Protein AF-A0A523IC25-F1 (afdb_monomer_lite)

Secondary structure (DSSP, 8-state):
--HHHHHHHHHHHHTTEEEE--SS-SS-SEEEEESS--S--EEEEEEEPEEETTTEEEEEEEHHHHHT-TTPEEEEEEEEE-TTS-EEEEEEEEEHHHHHHHHHHH----GGGEEEEEEEEETTEEEE-TT--S--S-HHHHB-GGGBT-THHHHHHH-

Foldseek 3Di:
DDPQLVVVCVVCVVVQWDWAADPDDPLFGIWIAHPPPAPDIQTEDEWEFDDDPQWKTKTKDALCSLVVCQRYWYWYWRWGQDPVRHIDIWIFTDGSVLVSVLCVVAFDQDPRRITIFIWDDDDLWTFGCPPPDPDDDCRVSRTRSCRTVVCVVVVVSRD

Structure (mmCIF, N/CA/C/O backbone):
data_AF-A0A523IC25-F1
#
_entry.id   AF-A0A523IC25-F1
#
loop_
_atom_site.group_PDB
_atom_site.id
_atom_site.type_symbol
_atom_site.label_atom_id
_atom_site.label_alt_id
_atom_site.label_comp_id
_atom_site.label_asym_id
_atom_site.label_entity_id
_atom_site.label_seq_id
_atom_site.pdbx_PDB_ins_code
_atom_site.Cartn_x
_atom_site.Cartn_y
_atom_site.Cartn_z
_atom_site.occupancy
_atom_site.B_iso_or_equiv
_atom_site.auth_seq_id
_atom_site.auth_comp_id
_atom_site.auth_asym_id
_atom_site.auth_atom_id
_atom_site.pdbx_PDB_model_num
ATOM 1 N N . MET A 1 1 ? -18.197 3.681 -3.913 1.00 75.69 1 MET A N 1
ATOM 2 C CA . MET A 1 1 ? -17.187 2.691 -3.508 1.00 75.69 1 MET A CA 1
ATOM 3 C C . MET A 1 1 ? -16.860 1.811 -4.706 1.00 75.69 1 MET A C 1
ATOM 5 O O . MET A 1 1 ? -17.792 1.370 -5.369 1.00 75.69 1 MET A O 1
ATOM 9 N N . ASN A 1 2 ? -15.583 1.636 -5.046 1.00 87.81 2 ASN A N 1
ATOM 10 C CA . ASN A 1 2 ? -15.142 0.830 -6.195 1.00 87.81 2 ASN A CA 1
ATOM 11 C C . ASN A 1 2 ? -14.792 -0.620 -5.790 1.00 87.81 2 ASN A C 1
ATOM 13 O O . ASN A 1 2 ? -14.682 -0.928 -4.606 1.00 87.81 2 ASN A O 1
ATOM 17 N N . THR A 1 3 ? -14.596 -1.521 -6.761 1.00 91.44 3 THR A N 1
ATOM 18 C CA . THR A 1 3 ? -14.322 -2.950 -6.498 1.00 91.44 3 THR A CA 1
ATOM 19 C C . THR A 1 3 ? -13.087 -3.189 -5.623 1.00 91.44 3 THR A C 1
ATOM 21 O O . THR A 1 3 ? -13.106 -4.073 -4.776 1.00 91.44 3 THR A O 1
ATOM 24 N N . HIS A 1 4 ? -12.023 -2.397 -5.775 1.00 93.50 4 HIS A N 1
ATOM 25 C CA . HIS A 1 4 ? -10.814 -2.549 -4.960 1.00 93.50 4 HIS A CA 1
ATOM 26 C C . HIS A 1 4 ? -11.042 -2.108 -3.513 1.00 93.50 4 HIS A C 1
ATOM 28 O O . HIS A 1 4 ? -10.503 -2.724 -2.602 1.00 93.50 4 HIS A O 1
ATOM 34 N N . GLU A 1 5 ? -11.852 -1.070 -3.296 1.00 92.75 5 GLU A N 1
ATOM 35 C CA . GLU A 1 5 ? -12.254 -0.641 -1.952 1.00 92.75 5 GLU A CA 1
ATOM 36 C C . GLU A 1 5 ? -13.101 -1.711 -1.255 1.00 92.75 5 GLU A C 1
ATOM 38 O O . GLU A 1 5 ? -12.884 -1.969 -0.077 1.00 92.75 5 GLU A O 1
ATOM 43 N N . LEU A 1 6 ? -13.999 -2.383 -1.985 1.00 92.94 6 LEU A N 1
ATOM 44 C CA . LEU A 1 6 ? -14.774 -3.514 -1.461 1.00 92.94 6 LEU A CA 1
ATOM 45 C C . LEU A 1 6 ? -13.880 -4.700 -1.072 1.00 92.94 6 LEU A C 1
ATOM 47 O O . LEU A 1 6 ? -14.047 -5.256 0.007 1.00 92.94 6 LEU A O 1
ATOM 51 N N . ILE A 1 7 ? -12.913 -5.059 -1.923 1.00 94.88 7 ILE A N 1
ATOM 52 C CA . ILE A 1 7 ? -11.947 -6.133 -1.637 1.00 94.88 7 ILE A CA 1
ATOM 53 C C . ILE A 1 7 ? -11.095 -5.784 -0.410 1.00 94.88 7 ILE A C 1
ATOM 55 O O . ILE A 1 7 ? -10.903 -6.611 0.474 1.00 94.88 7 ILE A O 1
ATOM 59 N N . ALA A 1 8 ? -10.599 -4.547 -0.340 1.00 95.19 8 ALA A N 1
ATOM 60 C CA . ALA A 1 8 ? -9.845 -4.063 0.810 1.00 95.19 8 ALA A CA 1
ATOM 61 C C . ALA A 1 8 ? -10.677 -4.068 2.098 1.00 95.19 8 ALA A C 1
ATOM 63 O O . ALA A 1 8 ? -10.158 -4.414 3.153 1.00 95.19 8 ALA A O 1
ATOM 64 N N . PHE A 1 9 ? -11.951 -3.684 2.017 1.00 93.56 9 PHE A N 1
ATOM 65 C CA . PHE A 1 9 ? -12.872 -3.695 3.148 1.00 93.56 9 PHE A CA 1
ATOM 66 C C . PHE A 1 9 ? -13.094 -5.107 3.691 1.00 93.56 9 PHE A C 1
ATOM 68 O O . PHE A 1 9 ? -12.871 -5.333 4.877 1.00 93.56 9 PHE A O 1
ATOM 75 N N . ASP A 1 10 ? -13.468 -6.047 2.821 1.00 94.56 10 ASP A N 1
ATOM 76 C CA . ASP A 1 10 ? -13.681 -7.449 3.193 1.00 94.56 10 ASP A CA 1
ATOM 77 C C . ASP A 1 10 ? -12.422 -8.042 3.846 1.00 94.56 10 ASP A C 1
ATOM 79 O O . ASP A 1 10 ? -12.490 -8.689 4.893 1.00 94.56 10 ASP A O 1
ATOM 83 N N . GLU A 1 11 ? -11.244 -7.738 3.294 1.00 95.50 11 GLU A N 1
ATOM 84 C CA . GLU A 1 11 ? -9.984 -8.172 3.888 1.00 95.50 11 GLU A CA 1
ATOM 85 C C . GLU A 1 11 ? -9.728 -7.528 5.260 1.00 95.50 11 GLU A C 1
ATOM 87 O O . GLU A 1 11 ? -9.373 -8.222 6.209 1.00 95.50 11 GLU A O 1
ATOM 92 N N . LEU A 1 12 ? -9.955 -6.222 5.426 1.00 93.25 12 LEU A N 1
ATOM 93 C CA . LEU A 1 12 ? -9.797 -5.546 6.720 1.00 93.25 12 LEU A CA 1
ATOM 94 C C . LEU A 1 12 ? -10.721 -6.132 7.804 1.00 93.25 12 LEU A C 1
ATOM 96 O O . LEU A 1 12 ? -10.297 -6.282 8.955 1.00 93.25 12 LEU A O 1
ATOM 100 N N . GLU A 1 13 ? -11.957 -6.501 7.458 1.00 92.38 13 GLU A N 1
ATOM 101 C CA . GLU A 1 13 ? -12.878 -7.161 8.391 1.00 92.38 13 GLU A CA 1
ATOM 102 C C . GLU A 1 13 ? -12.403 -8.572 8.774 1.00 92.38 13 GLU A C 1
ATOM 104 O O . GLU A 1 13 ? -12.443 -8.937 9.960 1.00 92.38 13 GLU A O 1
ATOM 109 N N . LYS A 1 14 ? -11.881 -9.342 7.806 1.00 93.69 14 LYS A N 1
ATOM 110 C CA . LYS A 1 14 ? -11.253 -10.657 8.040 1.00 93.69 14 LYS A CA 1
ATOM 111 C C . LYS A 1 14 ? -10.042 -10.562 8.962 1.00 93.69 14 LYS A C 1
ATOM 113 O O . LYS A 1 14 ? -9.884 -11.404 9.846 1.00 93.69 14 LYS A O 1
ATOM 118 N N . GLN A 1 15 ? -9.245 -9.501 8.832 1.00 92.06 15 GLN A N 1
ATOM 119 C CA . GLN A 1 15 ? -8.132 -9.200 9.740 1.00 92.06 15 GLN A CA 1
ATOM 120 C C . GLN A 1 15 ? -8.594 -8.742 11.140 1.00 92.06 15 GLN A C 1
ATOM 122 O O . GLN A 1 15 ? -7.776 -8.558 12.042 1.00 92.06 15 GLN A O 1
ATOM 127 N N . GLY A 1 16 ? -9.904 -8.596 11.364 1.00 90.62 16 GLY A N 1
ATOM 128 C CA . GLY A 1 16 ? -10.477 -8.334 12.680 1.00 90.62 16 GLY A CA 1
ATOM 129 C C . GLY A 1 16 ? -10.644 -6.856 13.025 1.00 90.62 16 GLY A C 1
ATOM 130 O O . GLY A 1 16 ? -10.777 -6.531 14.210 1.00 90.62 16 GLY A O 1
ATOM 131 N N . PHE A 1 17 ? -10.661 -5.970 12.029 1.00 90.62 17 PHE A N 1
ATOM 132 C CA . PHE A 1 17 ? -10.882 -4.538 12.223 1.00 90.62 17 PHE A CA 1
ATOM 133 C C . PHE A 1 17 ? -12.342 -4.150 11.995 1.00 90.62 17 PHE A C 1
ATOM 135 O O . PHE A 1 17 ? -13.061 -4.794 11.238 1.00 90.62 17 PHE A O 1
ATOM 142 N N . SER A 1 18 ? -12.766 -3.072 12.653 1.00 90.56 18 SER A N 1
ATOM 143 C CA . SER A 1 18 ? -14.005 -2.370 12.315 1.00 90.56 18 SER A CA 1
ATOM 144 C C . SER A 1 18 ? -13.664 -1.237 11.359 1.00 90.56 18 SER A C 1
ATOM 146 O O . SER A 1 18 ? -12.808 -0.406 11.680 1.00 90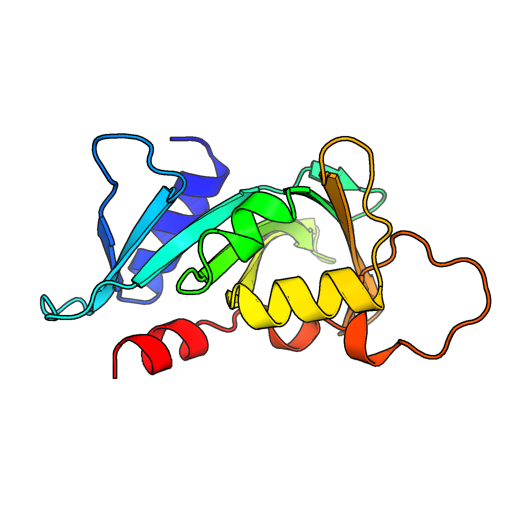.56 18 SER A O 1
ATOM 148 N N . VAL A 1 19 ? -14.326 -1.194 10.205 1.00 90.69 19 VAL A N 1
ATOM 149 C CA . VAL A 1 19 ? -14.057 -0.221 9.138 1.00 90.69 19 VAL A CA 1
ATOM 150 C C . VAL A 1 19 ? -15.241 0.729 8.986 1.00 90.69 19 VAL A C 1
ATOM 152 O O . VAL A 1 19 ? -16.395 0.310 8.984 1.00 90.69 19 VAL A O 1
ATOM 155 N N . PHE A 1 20 ? -14.954 2.021 8.852 1.00 90.69 20 PHE A N 1
ATOM 156 C CA . PHE A 1 20 ? -15.947 3.076 8.693 1.00 90.69 20 PHE A CA 1
ATOM 157 C C . PHE A 1 20 ? -15.612 3.924 7.470 1.00 90.69 20 PHE A C 1
ATOM 159 O O . PHE A 1 20 ? -14.457 4.294 7.249 1.00 90.69 20 PHE A O 1
ATOM 166 N N . PHE A 1 21 ? -16.638 4.278 6.702 1.00 88.88 21 PHE A N 1
ATOM 167 C CA . PHE A 1 21 ? -16.494 5.124 5.522 1.00 88.88 21 PHE A CA 1
ATOM 168 C C . PHE A 1 21 ? -16.904 6.560 5.848 1.00 88.88 21 PHE A C 1
ATOM 170 O O . PHE A 1 21 ? -17.991 6.778 6.397 1.00 88.88 21 PHE A O 1
ATOM 177 N N . PRO A 1 22 ? -16.070 7.560 5.522 1.00 86.44 22 PRO A N 1
ATOM 178 C CA . PRO A 1 22 ? -16.462 8.945 5.681 1.00 86.44 22 PRO A CA 1
ATOM 179 C C . PRO A 1 22 ? -17.608 9.267 4.716 1.00 86.44 22 PRO A C 1
ATOM 181 O O . PRO A 1 22 ? -17.600 8.899 3.545 1.00 86.44 22 PRO A O 1
ATOM 184 N N . ARG A 1 23 ? -18.614 9.991 5.212 1.00 84.19 23 ARG A N 1
ATOM 185 C CA . ARG A 1 23 ? -19.786 10.387 4.413 1.00 84.19 23 ARG A CA 1
ATOM 186 C C . ARG A 1 23 ? -19.443 11.406 3.312 1.00 84.19 23 ARG A C 1
ATOM 188 O O . ARG A 1 23 ? -20.197 11.553 2.357 1.00 84.19 23 ARG A O 1
ATOM 195 N N . GLN A 1 24 ? -18.340 12.132 3.469 1.00 82.00 24 GLN A N 1
ATOM 196 C CA . GLN A 1 24 ? -17.824 13.105 2.508 1.00 82.00 24 GLN A CA 1
ATOM 197 C C . GLN A 1 24 ? -16.385 12.739 2.160 1.00 82.00 24 GLN A C 1
ATOM 199 O O . GLN A 1 24 ? -15.616 12.396 3.059 1.00 82.00 24 GLN A O 1
ATOM 204 N N . ASP A 1 25 ? -16.022 12.857 0.884 1.00 75.81 25 ASP A N 1
ATOM 205 C CA . ASP A 1 25 ? -14.643 12.659 0.444 1.00 75.81 25 ASP A CA 1
ATOM 206 C C . ASP A 1 25 ? -13.757 13.778 1.007 1.00 75.81 25 ASP A C 1
ATOM 208 O O . ASP A 1 25 ? -13.935 14.959 0.705 1.00 75.81 25 ASP A O 1
ATOM 212 N N . ARG A 1 26 ? -12.822 13.389 1.875 1.00 77.12 26 ARG A N 1
ATOM 213 C CA . ARG A 1 26 ? -11.780 14.260 2.432 1.00 77.12 26 ARG A CA 1
ATOM 214 C C . ARG A 1 26 ? -10.384 13.740 2.092 1.00 77.12 26 ARG A C 1
ATOM 216 O O . ARG A 1 26 ? -9.449 13.964 2.850 1.00 77.12 26 ARG A O 1
ATOM 223 N N . GLY A 1 27 ? -10.252 12.992 0.995 1.00 80.69 27 GLY A N 1
ATOM 224 C CA . GLY A 1 27 ? -8.994 12.350 0.618 1.00 80.69 27 GLY A CA 1
ATOM 225 C C . GLY A 1 27 ? -8.609 11.185 1.531 1.00 80.69 27 GLY A C 1
ATOM 226 O O . GLY A 1 27 ? -7.431 10.897 1.675 1.00 80.69 27 GLY A O 1
ATOM 227 N N . THR A 1 28 ? -9.588 10.555 2.184 1.00 87.06 28 THR A N 1
ATOM 228 C CA . THR A 1 28 ? -9.447 9.314 2.957 1.00 87.06 28 THR A CA 1
ATOM 229 C C . THR A 1 28 ? -10.565 8.388 2.509 1.00 87.06 28 THR A C 1
ATOM 231 O O . THR A 1 28 ? -11.728 8.792 2.551 1.00 87.06 28 THR A O 1
ATOM 234 N N . ASP A 1 29 ? -10.239 7.160 2.111 1.00 89.94 29 ASP A N 1
ATOM 235 C CA . ASP A 1 29 ? -11.254 6.230 1.606 1.00 89.94 29 ASP A CA 1
ATOM 236 C C . ASP A 1 29 ? -11.984 5.538 2.763 1.00 89.94 29 ASP A C 1
ATOM 238 O O . ASP A 1 29 ? -13.200 5.364 2.718 1.00 89.94 29 ASP A O 1
ATOM 242 N N . CYS A 1 30 ? -11.269 5.185 3.836 1.00 91.31 30 CYS A N 1
ATOM 243 C CA . CYS A 1 30 ? -11.873 4.664 5.059 1.00 91.31 30 CYS A CA 1
ATOM 244 C C . CYS A 1 30 ? -11.031 4.973 6.301 1.00 91.31 30 CYS A C 1
ATOM 246 O O . CYS A 1 30 ? -9.851 5.314 6.221 1.00 91.31 30 CYS A O 1
ATOM 248 N N . VAL A 1 31 ? -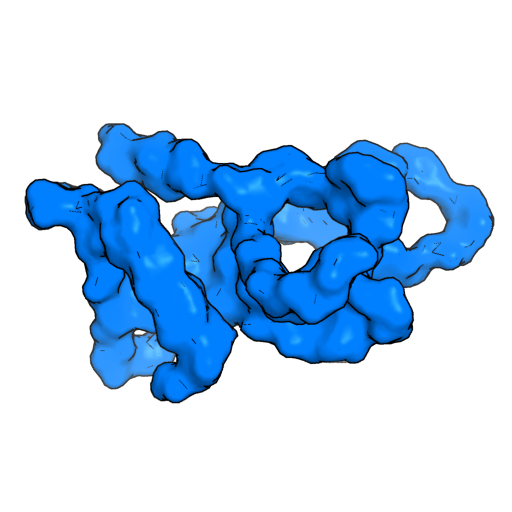11.643 4.842 7.473 1.00 90.56 31 VAL A N 1
ATOM 249 C CA . VAL A 1 31 ? -10.935 4.782 8.754 1.00 90.56 31 VAL A CA 1
ATOM 250 C C . VAL A 1 31 ? -11.204 3.433 9.394 1.00 90.56 31 VAL A C 1
ATOM 252 O O . VAL A 1 31 ? -12.292 2.877 9.245 1.00 90.56 31 VAL A O 1
ATOM 255 N N . PHE A 1 32 ? -10.238 2.908 10.134 1.00 88.69 32 PHE A N 1
ATOM 256 C CA . PHE A 1 32 ? -10.434 1.664 10.868 1.00 88.69 32 PHE A CA 1
ATOM 257 C C . PHE A 1 32 ? -10.067 1.814 12.341 1.00 88.69 32 PHE A C 1
ATOM 259 O O . PHE A 1 32 ? -9.331 2.718 12.749 1.00 88.69 32 PHE A O 1
ATOM 266 N N . THR A 1 33 ? -10.585 0.887 13.137 1.00 88.56 33 THR A N 1
ATOM 267 C CA . THR A 1 33 ? -10.260 0.709 14.553 1.00 88.56 33 THR A CA 1
ATOM 268 C C . THR A 1 33 ? -10.354 -0.775 14.926 1.00 88.56 33 THR A C 1
ATOM 270 O O . THR A 1 33 ? -10.700 -1.623 14.100 1.00 88.56 33 THR A O 1
ATOM 273 N N . THR A 1 34 ? -10.017 -1.121 16.165 1.00 83.69 34 THR A N 1
ATOM 274 C CA . THR A 1 34 ? -10.211 -2.478 16.692 1.00 83.69 34 THR A CA 1
ATOM 275 C C . THR A 1 34 ? -11.700 -2.840 16.783 1.00 83.69 34 THR A C 1
ATOM 277 O O . THR A 1 34 ? -12.538 -1.969 16.994 1.00 83.69 34 THR A O 1
ATOM 280 N N . LYS A 1 35 ? -12.044 -4.138 16.717 1.00 74.75 35 LYS A N 1
ATOM 281 C CA . LYS A 1 35 ? -13.430 -4.631 16.909 1.00 74.75 35 LYS A CA 1
ATOM 282 C C . LYS A 1 35 ? -14.102 -4.129 18.188 1.00 74.75 35 LYS A C 1
ATOM 284 O O . LYS A 1 35 ? -15.270 -3.750 18.180 1.00 74.75 35 LYS A O 1
ATOM 289 N N . LYS A 1 36 ? -13.357 -4.097 19.296 1.00 74.31 36 LYS A N 1
ATOM 290 C CA . LYS A 1 36 ? -13.757 -3.310 20.467 1.00 74.31 36 LYS A CA 1
ATOM 291 C C . LYS A 1 36 ? -13.572 -1.853 20.080 1.00 74.31 36 LYS A C 1
ATOM 293 O O . LYS A 1 36 ? -12.421 -1.475 19.880 1.00 74.31 36 LYS A O 1
ATOM 298 N N . LEU A 1 37 ? -14.663 -1.092 19.951 1.00 66.31 37 LEU A N 1
ATOM 299 C CA . LEU A 1 37 ? -14.634 0.328 19.587 1.00 66.31 37 LEU A CA 1
ATOM 300 C C . LEU A 1 37 ? -13.523 1.043 20.367 1.00 66.31 37 LEU A C 1
ATOM 302 O O . LEU A 1 37 ? -13.632 1.278 21.572 1.00 66.31 37 LEU A O 1
ATOM 306 N N . GLY A 1 38 ? -12.415 1.300 19.674 1.00 66.50 38 GLY A N 1
ATOM 307 C CA . GLY A 1 38 ? -11.252 1.959 20.235 1.00 66.50 38 GLY A CA 1
ATOM 308 C C . GLY A 1 38 ? -11.439 3.470 20.204 1.00 66.50 38 GLY A C 1
ATOM 309 O O . GLY A 1 38 ? -12.257 4.000 19.457 1.00 66.50 38 GLY A O 1
ATOM 310 N N . ARG A 1 39 ? -10.641 4.193 20.995 1.00 72.50 39 ARG A N 1
ATOM 311 C CA . ARG A 1 39 ? -10.586 5.667 20.920 1.00 72.50 39 ARG A CA 1
ATOM 312 C C . ARG A 1 39 ? -9.730 6.176 19.754 1.00 72.50 39 ARG A C 1
ATOM 314 O O . ARG A 1 39 ? -9.756 7.366 19.464 1.00 72.50 39 ARG A O 1
ATOM 321 N N . LYS A 1 40 ? -8.951 5.296 19.116 1.00 85.56 40 LYS A N 1
ATOM 322 C CA . LYS A 1 40 ? -8.066 5.624 17.995 1.00 85.56 40 LYS A CA 1
ATOM 323 C C . LYS A 1 40 ? -8.681 5.136 16.688 1.00 85.56 40 LYS A C 1
ATOM 325 O O . LYS A 1 40 ? -9.081 3.975 16.580 1.00 85.56 40 LYS A O 1
ATOM 330 N N . PHE A 1 41 ? -8.700 6.033 1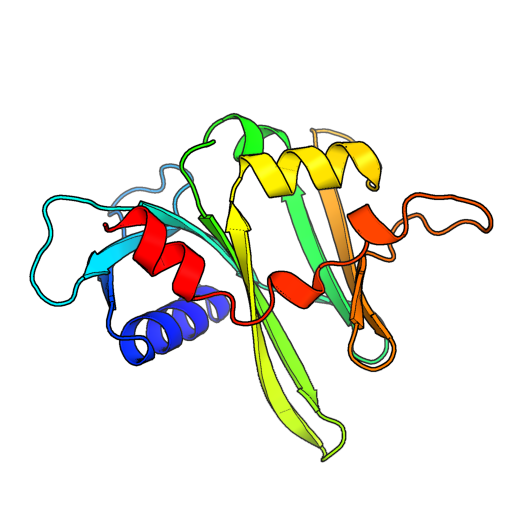5.713 1.00 89.50 41 PHE A N 1
ATOM 331 C CA . PHE A 1 41 ? -9.042 5.754 14.328 1.00 89.50 41 PHE A CA 1
ATOM 332 C C . PHE A 1 41 ? -7.818 6.039 13.479 1.00 89.50 41 PHE A C 1
ATOM 334 O O . PHE A 1 41 ? -7.129 7.036 13.698 1.00 89.50 41 PHE A O 1
ATOM 341 N N . VAL A 1 42 ? -7.547 5.164 12.522 1.00 90.31 42 VAL A N 1
ATOM 342 C CA . VAL A 1 42 ? -6.419 5.326 11.609 1.00 90.31 42 VAL A CA 1
ATOM 343 C C . VAL A 1 42 ? -6.974 5.459 10.195 1.00 90.31 42 VAL A C 1
ATOM 345 O O . VAL A 1 42 ? -7.726 4.580 9.763 1.00 90.31 42 VAL A O 1
ATOM 348 N N . PRO A 1 43 ? -6.651 6.548 9.481 1.00 93.38 43 PRO A N 1
ATOM 349 C CA . PRO A 1 43 ? -7.128 6.745 8.124 1.00 93.38 43 PRO A CA 1
ATOM 350 C C . PRO A 1 43 ? -6.332 5.897 7.126 1.00 93.38 43 PRO A C 1
ATOM 352 O O . PRO A 1 43 ? -5.107 5.773 7.219 1.00 93.38 43 PRO A O 1
ATOM 355 N N . ILE A 1 44 ? -7.045 5.319 6.159 1.00 94.25 44 ILE A N 1
ATOM 356 C CA . ILE A 1 44 ? -6.491 4.570 5.034 1.00 94.25 44 ILE A CA 1
ATOM 357 C C . ILE A 1 44 ? -6.866 5.259 3.725 1.00 94.25 44 ILE A C 1
ATOM 359 O O . ILE A 1 44 ? -8.032 5.570 3.466 1.00 94.25 44 ILE A O 1
ATOM 363 N N . GLN A 1 45 ? -5.869 5.400 2.857 1.00 95.62 45 GLN A N 1
ATOM 364 C CA . GLN A 1 45 ? -6.073 5.628 1.436 1.00 95.62 45 GLN A CA 1
ATOM 365 C C . GLN A 1 45 ? -5.884 4.310 0.680 1.00 95.62 45 GLN A C 1
ATOM 367 O O . GLN A 1 45 ? -4.827 3.684 0.746 1.00 95.62 45 GLN A O 1
ATOM 372 N N . ILE A 1 46 ? -6.893 3.907 -0.082 1.00 95.81 46 ILE A N 1
ATOM 373 C CA . ILE A 1 46 ? -6.905 2.707 -0.911 1.00 95.81 46 ILE A CA 1
ATOM 374 C C . ILE A 1 46 ? -6.508 3.076 -2.348 1.00 95.81 46 ILE A C 1
ATOM 376 O O . ILE A 1 46 ? -6.881 4.113 -2.920 1.00 95.81 46 ILE A O 1
ATOM 380 N N . LYS A 1 47 ? -5.696 2.216 -2.964 1.00 96.50 47 LYS A N 1
ATOM 381 C CA . LYS A 1 47 ? -5.334 2.308 -4.381 1.00 96.50 47 LYS A CA 1
ATOM 382 C C . LYS A 1 47 ? -5.446 0.941 -5.029 1.00 96.50 47 LYS A C 1
ATOM 384 O O . LYS A 1 47 ? -4.731 0.023 -4.655 1.00 96.50 47 LYS A O 1
ATOM 389 N N . GLY A 1 48 ? -6.329 0.825 -6.016 1.00 95.94 48 GLY A N 1
ATOM 390 C CA . GLY A 1 48 ? -6.436 -0.355 -6.871 1.00 95.94 48 GLY A CA 1
ATOM 391 C C . GLY A 1 48 ? -5.421 -0.330 -8.007 1.00 95.94 48 GLY A C 1
ATOM 392 O O . GLY A 1 48 ? -5.118 0.742 -8.545 1.00 95.94 48 GLY A O 1
ATOM 393 N N . SER A 1 49 ? -4.888 -1.495 -8.365 1.00 95.62 49 SER A N 1
ATOM 394 C CA . SER A 1 49 ? -3.932 -1.608 -9.460 1.00 95.62 49 SER A CA 1
ATOM 395 C C . SER A 1 49 ? -4.622 -1.600 -10.822 1.00 95.62 49 SER A C 1
ATOM 397 O O . SER A 1 49 ? -5.783 -1.969 -10.992 1.00 95.62 49 SER A O 1
ATOM 399 N N . LYS A 1 50 ? -3.864 -1.192 -11.835 1.00 93.12 50 LYS A N 1
ATOM 400 C CA . LYS A 1 50 ? -4.077 -1.595 -13.224 1.00 93.12 50 LYS A CA 1
ATOM 401 C C . LYS A 1 50 ? -3.081 -2.700 -13.560 1.00 93.12 50 LYS A C 1
ATOM 403 O O . LYS A 1 50 ? -1.989 -2.745 -12.993 1.00 93.12 50 LYS A O 1
ATOM 408 N N . LYS A 1 51 ? -3.417 -3.550 -14.528 1.00 86.31 51 LYS A N 1
ATOM 409 C 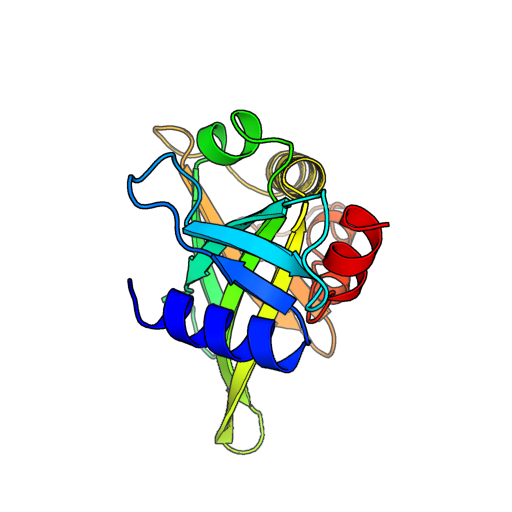CA . LYS A 1 51 ? -2.488 -4.567 -15.036 1.00 86.31 51 LYS A CA 1
ATOM 410 C C . LYS A 1 51 ? -1.266 -3.905 -15.687 1.00 86.31 51 LYS A C 1
ATOM 412 O O . LYS A 1 51 ? -1.416 -2.982 -16.488 1.00 86.31 51 LYS A O 1
ATOM 417 N N . HIS A 1 52 ? -0.069 -4.396 -15.372 1.00 81.62 52 HIS A N 1
ATOM 418 C CA . HIS A 1 52 ? 1.192 -3.974 -15.979 1.00 81.62 52 HIS A CA 1
ATOM 419 C C . HIS A 1 52 ? 2.010 -5.193 -16.422 1.00 81.62 52 HIS A C 1
ATOM 421 O O . HIS A 1 52 ? 2.506 -5.951 -15.595 1.00 81.62 52 HIS A O 1
ATOM 427 N N . GLY A 1 53 ? 2.150 -5.396 -17.735 1.00 76.38 53 GLY A N 1
ATOM 428 C CA . GLY A 1 53 ? 2.856 -6.560 -18.281 1.00 76.38 53 GLY A CA 1
ATOM 429 C C . GLY A 1 53 ? 2.227 -7.906 -17.884 1.00 76.38 53 GLY A C 1
ATOM 430 O O . GLY A 1 53 ? 1.024 -8.007 -17.615 1.00 76.38 53 GLY A O 1
ATOM 431 N N . SER A 1 54 ? 3.049 -8.955 -17.864 1.00 69.88 54 SER A N 1
ATOM 432 C CA . SER A 1 54 ? 2.677 -10.310 -17.447 1.00 69.88 54 SER A CA 1
ATOM 433 C C . SER A 1 54 ? 2.765 -10.451 -15.924 1.00 69.88 54 SER A C 1
ATOM 435 O O . SER A 1 54 ? 3.736 -10.984 -15.397 1.00 69.88 54 SER A O 1
ATOM 437 N N . GLY A 1 55 ? 1.760 -9.930 -15.219 1.00 73.38 55 GLY A N 1
ATOM 438 C CA . GLY A 1 55 ? 1.588 -10.146 -13.777 1.00 73.38 55 GLY A CA 1
ATOM 439 C C . GLY A 1 55 ? 2.024 -8.995 -12.874 1.00 73.38 55 GLY A C 1
ATOM 440 O O . GLY A 1 55 ? 1.871 -9.111 -11.671 1.00 73.38 55 GLY A O 1
ATOM 441 N N . GLY A 1 56 ? 2.517 -7.874 -13.407 1.00 88.69 56 GLY A N 1
ATOM 442 C CA . GLY A 1 56 ? 2.820 -6.683 -12.611 1.00 88.69 56 GLY A CA 1
ATOM 443 C C . GLY A 1 56 ? 1.590 -5.821 -12.307 1.00 88.69 56 GLY A C 1
ATOM 444 O O . GLY A 1 56 ? 0.573 -5.868 -13.008 1.00 88.69 56 GLY A O 1
ATOM 445 N N . ALA A 1 57 ? 1.721 -4.969 -11.293 1.00 94.81 57 ALA A N 1
ATOM 446 C CA . ALA A 1 57 ? 0.726 -3.971 -10.921 1.00 94.81 57 ALA A CA 1
ATOM 447 C C . ALA A 1 57 ? 1.213 -2.555 -11.202 1.00 94.81 57 ALA A C 1
ATOM 449 O O . ALA A 1 57 ? 2.341 -2.185 -10.884 1.00 94.81 57 ALA A O 1
ATOM 450 N N . TRP A 1 58 ? 0.322 -1.734 -11.742 1.00 95.56 58 TRP A N 1
ATOM 451 C CA . TRP A 1 58 ? 0.538 -0.308 -11.921 1.00 95.56 58 TRP A CA 1
ATOM 452 C C . TRP A 1 58 ? -0.422 0.497 -11.056 1.00 95.56 58 TRP A C 1
ATOM 454 O O . TRP A 1 58 ? -1.640 0.394 -11.193 1.00 95.56 58 TRP A O 1
ATOM 464 N N . PHE A 1 59 ? 0.143 1.359 -10.217 1.00 96.38 59 PHE A N 1
ATOM 465 C CA . PHE A 1 59 ? -0.591 2.331 -9.424 1.00 96.38 59 PHE A CA 1
ATOM 466 C C . PHE A 1 59 ? -0.250 3.752 -9.865 1.00 96.38 59 PHE A C 1
ATOM 468 O O . PHE A 1 59 ? 0.917 4.096 -10.058 1.00 96.38 59 PHE A O 1
ATOM 475 N N . VAL A 1 60 ? -1.281 4.585 -9.997 1.00 95.31 60 VAL A N 1
ATOM 476 C CA . VAL A 1 60 ? -1.136 6.028 -10.206 1.00 95.31 60 VAL A CA 1
ATOM 477 C C . VAL A 1 60 ? -1.494 6.723 -8.904 1.00 95.31 60 VAL A C 1
ATOM 479 O O . VAL A 1 60 ? -2.612 6.579 -8.408 1.00 95.31 60 VAL A O 1
ATOM 482 N N . ILE A 1 61 ? -0.550 7.480 -8.360 1.00 95.19 61 ILE A N 1
ATOM 483 C CA . ILE A 1 61 ? -0.732 8.260 -7.135 1.00 95.19 61 ILE A CA 1
ATOM 484 C C . ILE A 1 61 ? -0.215 9.683 -7.335 1.00 95.19 61 ILE A C 1
ATOM 486 O O . ILE A 1 61 ? 0.420 9.995 -8.343 1.00 95.19 61 ILE A O 1
ATOM 490 N N . TYR A 1 62 ? -0.508 10.555 -6.376 1.00 94.75 62 TYR A N 1
ATOM 491 C CA . TYR A 1 62 ? -0.072 11.946 -6.388 1.00 94.75 62 TYR A CA 1
ATOM 492 C C . TYR A 1 62 ? 0.743 12.206 -5.131 1.00 94.75 62 TYR A C 1
ATOM 494 O O . TYR A 1 62 ? 0.236 11.997 -4.032 1.00 94.75 62 TYR A O 1
ATOM 502 N N . LYS A 1 63 ? 1.989 12.653 -5.302 1.00 94.19 63 LYS A N 1
ATOM 503 C CA . LYS A 1 63 ? 2.921 12.935 -4.202 1.00 94.19 63 LYS A CA 1
ATOM 504 C C . LYS A 1 63 ? 2.319 13.926 -3.201 1.00 94.19 63 LYS A C 1
ATOM 506 O O . LYS A 1 63 ? 2.372 13.675 -2.007 1.00 94.19 63 LYS A O 1
ATOM 511 N N . THR A 1 64 ? 1.651 14.970 -3.691 1.00 93.75 64 THR A N 1
ATOM 512 C CA . THR A 1 64 ? 0.984 15.971 -2.842 1.00 93.75 64 THR A CA 1
ATOM 513 C C . THR A 1 64 ? -0.018 15.345 -1.880 1.00 93.75 64 THR A C 1
ATOM 515 O O . THR A 1 64 ? 0.029 15.646 -0.700 1.00 93.75 64 THR A O 1
ATOM 518 N N . LYS A 1 65 ? -0.838 14.388 -2.335 1.00 93.19 65 LYS A N 1
ATOM 519 C CA . LYS A 1 65 ? -1.803 13.694 -1.465 1.00 93.19 65 LYS A CA 1
ATOM 520 C C . LYS A 1 65 ? -1.136 12.865 -0.365 1.00 93.19 65 LYS A C 1
ATOM 522 O O . LYS A 1 65 ? -1.723 12.662 0.685 1.00 93.19 65 LYS A O 1
ATOM 527 N N . ILE A 1 66 ? 0.064 12.346 -0.619 1.00 94.56 66 ILE A N 1
ATOM 528 C CA . ILE A 1 66 ? 0.832 11.594 0.383 1.00 94.56 66 ILE A CA 1
ATOM 529 C C . ILE A 1 66 ? 1.391 12.566 1.424 1.00 94.56 66 ILE A C 1
ATOM 531 O O . ILE A 1 66 ? 1.332 12.295 2.620 1.00 94.56 66 ILE A O 1
ATOM 535 N N . ASP A 1 67 ? 1.919 13.696 0.957 1.00 92.50 67 ASP A N 1
ATOM 536 C CA . ASP A 1 67 ? 2.575 14.692 1.801 1.00 92.50 67 ASP A CA 1
ATOM 537 C C . ASP A 1 67 ? 1.563 15.512 2.632 1.00 92.50 67 ASP A C 1
ATOM 539 O O . ASP A 1 67 ? 1.868 15.896 3.758 1.00 92.50 67 ASP A O 1
ATOM 543 N N . GLU A 1 68 ? 0.343 15.723 2.126 1.00 93.06 68 GLU A N 1
ATOM 544 C CA . GLU A 1 68 ? -0.763 16.419 2.809 1.00 93.06 68 GLU A CA 1
ATOM 545 C C . GLU A 1 68 ? -1.453 15.573 3.896 1.00 93.06 68 GLU A C 1
ATOM 547 O O . GLU A 1 68 ? -2.240 16.103 4.678 1.00 93.06 68 GLU A O 1
ATOM 552 N N . SER A 1 69 ? -1.191 14.263 3.959 1.00 91.00 69 SER A N 1
ATOM 553 C CA . SER A 1 69 ? -1.853 13.340 4.899 1.00 91.00 69 SER A CA 1
ATOM 554 C C . SER A 1 69 ? -0.862 12.331 5.507 1.00 91.00 69 SER A C 1
ATOM 556 O O . SER A 1 69 ? -0.968 11.118 5.286 1.00 91.00 69 SER A O 1
ATOM 558 N N . PRO A 1 70 ? 0.144 12.806 6.269 1.00 90.38 70 PRO A N 1
ATOM 559 C CA . PRO A 1 70 ? 1.251 11.986 6.774 1.00 90.38 70 PRO A CA 1
ATOM 560 C C . PRO A 1 70 ? 0.829 10.897 7.774 1.00 90.38 70 PRO A C 1
ATOM 562 O O . PRO A 1 70 ? 1.569 9.938 8.014 1.00 90.38 70 PRO A O 1
ATOM 565 N N . GLU A 1 71 ? -0.342 11.038 8.386 1.00 88.88 71 GLU A N 1
ATOM 566 C CA . GLU A 1 71 ? -0.913 10.092 9.335 1.00 88.88 71 GLU A CA 1
ATOM 567 C C . GLU A 1 71 ? -1.542 8.861 8.668 1.00 88.88 71 GLU A C 1
ATOM 569 O O . GLU A 1 71 ? -1.738 7.857 9.361 1.00 88.88 71 GLU A O 1
ATOM 574 N N . GLN A 1 72 ? -1.805 8.915 7.356 1.00 93.75 72 GLN A N 1
ATOM 575 C CA . GLN A 1 72 ? -2.467 7.854 6.598 1.00 93.75 72 GLN A CA 1
ATOM 576 C C . GLN A 1 72 ? -1.593 6.621 6.362 1.00 93.75 72 GLN A C 1
ATOM 578 O O . GLN A 1 72 ? -0.376 6.689 6.147 1.00 93.75 72 GLN A O 1
ATOM 583 N N . ILE A 1 73 ? -2.267 5.473 6.310 1.00 96.12 73 ILE A N 1
ATOM 584 C CA . ILE A 1 73 ? -1.738 4.252 5.705 1.00 96.12 73 ILE A CA 1
ATOM 585 C C . ILE A 1 73 ? -2.232 4.176 4.260 1.00 96.12 73 ILE A C 1
ATOM 587 O O . ILE A 1 73 ? -3.415 4.333 3.977 1.00 96.12 73 ILE A O 1
ATOM 591 N N . TRP A 1 74 ? -1.320 3.890 3.341 1.00 97.25 74 TRP A N 1
ATOM 592 C CA . TRP A 1 74 ? -1.629 3.605 1.949 1.00 97.25 74 TRP A CA 1
ATOM 593 C C . TRP A 1 74 ? -1.756 2.095 1.765 1.00 97.25 74 TRP A C 1
ATOM 595 O O . TRP A 1 74 ? -0.790 1.357 1.978 1.00 97.25 74 TRP A O 1
ATOM 605 N N . LEU A 1 75 ? -2.957 1.654 1.389 1.00 97.44 75 LEU A N 1
ATOM 606 C CA . LEU A 1 75 ? -3.305 0.267 1.106 1.00 97.44 75 LEU A CA 1
ATOM 607 C C . LEU A 1 75 ? -3.413 0.069 -0.407 1.00 97.44 75 LEU A C 1
ATOM 609 O O . LEU A 1 75 ? -4.375 0.500 -1.047 1.00 97.44 75 LEU A O 1
ATOM 613 N N . PHE A 1 76 ? -2.420 -0.595 -0.986 1.00 97.81 76 PHE A N 1
ATOM 614 C CA . PHE A 1 76 ? -2.435 -0.954 -2.398 1.00 97.81 76 PHE A CA 1
ATOM 615 C C . PHE A 1 76 ? -3.046 -2.340 -2.574 1.00 97.81 76 PHE A C 1
ATOM 617 O O . PHE A 1 76 ? -2.572 -3.303 -1.975 1.00 97.81 76 PHE A O 1
ATOM 624 N N . VAL A 1 77 ? -4.070 -2.428 -3.417 1.00 97.50 77 VAL A N 1
ATOM 625 C CA . VAL A 1 77 ? -4.781 -3.663 -3.755 1.00 97.50 77 VAL A CA 1
ATOM 626 C C . VAL A 1 77 ? -4.297 -4.131 -5.118 1.00 97.50 77 VAL A C 1
ATOM 628 O O . VAL A 1 77 ? -4.492 -3.440 -6.123 1.00 97.50 77 VAL A O 1
ATOM 631 N N . TRP A 1 78 ? -3.656 -5.294 -5.151 1.00 95.62 78 TRP A N 1
ATOM 632 C CA . TRP A 1 78 ? -3.086 -5.899 -6.349 1.00 95.62 78 TRP A CA 1
ATOM 633 C C . TRP A 1 78 ? -3.727 -7.265 -6.601 1.00 95.62 78 TRP A C 1
ATOM 635 O O . TRP A 1 78 ? -3.243 -8.275 -6.096 1.00 95.62 78 TRP A O 1
ATOM 645 N N . PRO A 1 79 ? -4.796 -7.314 -7.409 1.00 92.75 79 PRO A N 1
ATOM 646 C CA . PRO A 1 79 ? -5.333 -8.571 -7.905 1.00 92.75 79 PRO A CA 1
ATOM 647 C C . PRO A 1 79 ? -4.402 -9.180 -8.956 1.00 92.75 79 PRO A C 1
ATOM 649 O O . PRO A 1 79 ? -3.994 -8.495 -9.900 1.00 92.75 79 PRO A O 1
ATOM 652 N N . GLU A 1 80 ? -4.083 -10.459 -8.825 1.00 89.44 80 GLU A N 1
ATOM 653 C CA . GLU A 1 80 ? -3.272 -11.194 -9.790 1.00 89.44 80 GLU A CA 1
ATOM 654 C C . GLU A 1 80 ? -3.727 -12.648 -9.933 1.00 89.44 80 GLU A C 1
ATOM 656 O O . GLU A 1 80 ? -4.606 -13.133 -9.224 1.00 89.44 80 GLU A O 1
ATOM 661 N N . VAL A 1 81 ? -3.131 -13.334 -10.903 1.00 87.19 81 VAL A N 1
ATOM 662 C CA . VAL A 1 81 ? -3.277 -14.776 -11.074 1.00 87.19 81 VAL A CA 1
ATOM 663 C C . VAL A 1 81 ? -1.940 -15.396 -10.705 1.00 87.19 81 VAL A C 1
ATOM 665 O O . VAL A 1 81 ? -0.918 -15.040 -11.295 1.00 87.19 81 VAL A O 1
ATOM 668 N N . ASN A 1 82 ? -1.947 -16.285 -9.718 1.00 84.69 82 ASN A N 1
ATOM 669 C CA . ASN A 1 82 ? -0.740 -16.925 -9.219 1.00 84.69 82 ASN A CA 1
ATOM 670 C C . ASN A 1 82 ? -0.203 -17.973 -10.214 1.00 84.69 82 ASN A C 1
ATOM 672 O O . ASN A 1 82 ? -0.798 -18.253 -11.256 1.00 84.69 82 ASN A O 1
ATOM 676 N N . GLN A 1 83 ? 0.931 -18.598 -9.887 1.00 81.81 83 GLN A N 1
ATOM 677 C CA . GLN A 1 83 ? 1.565 -19.598 -10.760 1.00 81.81 83 GLN A CA 1
ATOM 678 C C . GLN A 1 83 ? 0.694 -20.838 -11.026 1.00 81.81 83 GLN A C 1
ATOM 680 O O . GLN A 1 83 ? 0.926 -21.545 -12.004 1.00 81.81 83 GLN A O 1
ATOM 685 N N . LYS A 1 84 ? -0.307 -21.102 -10.179 1.00 87.25 84 LYS A N 1
ATOM 686 C CA . LYS A 1 84 ? -1.262 -22.207 -10.332 1.00 87.25 84 LYS A CA 1
ATOM 687 C C . LYS A 1 84 ? -2.479 -21.829 -11.182 1.00 87.25 84 LYS A C 1
ATOM 689 O O . LYS A 1 84 ? -3.346 -22.668 -11.396 1.00 87.25 84 LYS A O 1
ATOM 694 N N . GLY A 1 85 ? -2.562 -20.588 -11.664 1.00 86.06 85 GLY A N 1
ATOM 695 C CA . GLY A 1 85 ? -3.733 -20.094 -12.385 1.00 86.06 85 GLY A CA 1
ATOM 696 C C . GLY A 1 85 ? -4.881 -19.658 -11.471 1.00 86.06 85 GLY A C 1
ATOM 697 O O . GLY A 1 85 ? -5.965 -19.355 -11.965 1.00 86.06 85 GLY A O 1
ATOM 698 N N . GLU A 1 86 ? -4.667 -19.607 -10.156 1.00 90.75 86 GLU A N 1
ATOM 699 C CA . GLU A 1 86 ? -5.685 -19.203 -9.188 1.00 90.75 86 GLU A CA 1
ATOM 700 C C . GLU A 1 86 ? -5.646 -17.688 -8.990 1.00 90.75 86 GLU A C 1
ATOM 702 O O . GLU A 1 86 ? -4.583 -17.064 -9.004 1.00 90.75 86 GLU A O 1
ATOM 707 N N . PHE A 1 87 ? -6.816 -17.087 -8.793 1.00 89.38 87 PHE A N 1
ATOM 708 C CA . PHE A 1 87 ? -6.911 -15.670 -8.478 1.00 89.38 87 PHE A CA 1
ATOM 709 C C . PHE A 1 87 ? -6.467 -15.422 -7.035 1.00 89.38 87 PHE A C 1
ATOM 711 O O . PHE A 1 87 ? -7.016 -16.006 -6.102 1.00 89.38 87 PHE A O 1
ATOM 718 N N . GLU A 1 88 ? -5.512 -14.518 -6.851 1.00 91.50 88 GLU A N 1
ATOM 719 C CA . GLU A 1 88 ? -5.075 -14.046 -5.542 1.00 91.50 88 GLU A CA 1
ATOM 720 C C . GLU A 1 88 ? -5.087 -12.516 -5.503 1.00 91.50 88 GLU A C 1
ATOM 722 O O . GLU A 1 88 ? -5.072 -11.835 -6.529 1.00 91.50 88 GLU A O 1
ATOM 727 N N . THR A 1 89 ? -5.155 -11.944 -4.305 1.00 94.25 89 THR A N 1
ATOM 728 C CA . THR A 1 89 ? -5.004 -10.499 -4.125 1.00 94.25 89 THR A CA 1
ATOM 729 C C . THR A 1 89 ? -3.914 -10.238 -3.111 1.00 94.25 89 THR A C 1
ATOM 731 O O . THR A 1 89 ? -3.977 -10.713 -1.978 1.00 94.25 89 THR A O 1
ATOM 734 N N . LEU A 1 90 ? -2.924 -9.451 -3.517 1.00 95.12 90 LEU A N 1
ATOM 735 C CA . LEU A 1 90 ? -1.900 -8.949 -2.622 1.00 95.12 90 LEU A CA 1
ATOM 736 C C . LEU A 1 90 ? -2.268 -7.567 -2.107 1.00 95.12 90 LEU A C 1
ATOM 738 O O . LEU A 1 90 ? -2.776 -6.710 -2.835 1.00 95.12 90 LEU A O 1
ATOM 742 N N . PHE A 1 91 ? -1.935 -7.344 -0.843 1.00 97.25 91 PHE A N 1
ATOM 743 C CA . PHE A 1 91 ? -2.167 -6.090 -0.148 1.00 97.25 91 PHE A CA 1
ATOM 744 C C . PHE A 1 91 ? -0.832 -5.519 0.308 1.00 97.25 91 PHE A C 1
ATOM 746 O O . PHE A 1 91 ? -0.128 -6.165 1.082 1.00 97.25 91 PHE A O 1
ATOM 753 N N . LEU A 1 92 ? -0.465 -4.322 -0.156 1.00 97.56 92 LEU A N 1
ATOM 754 C CA . LEU A 1 92 ? 0.715 -3.615 0.351 1.00 97.56 92 LEU A CA 1
ATOM 755 C C . LEU A 1 92 ? 0.265 -2.516 1.302 1.00 97.56 92 LEU A C 1
ATOM 757 O O . LEU A 1 92 ? -0.491 -1.634 0.898 1.00 97.56 92 LEU A O 1
ATOM 761 N N . LEU A 1 93 ? 0.770 -2.549 2.535 1.00 97.25 93 LEU A N 1
ATOM 762 C CA . LEU A 1 93 ? 0.473 -1.557 3.567 1.00 97.25 93 LEU A CA 1
ATOM 763 C C . LEU A 1 93 ? 1.715 -0.736 3.894 1.00 97.25 93 LEU A C 1
ATOM 765 O O . LEU A 1 93 ? 2.718 -1.272 4.377 1.00 97.25 93 LEU A O 1
ATOM 769 N N . ILE A 1 94 ? 1.637 0.572 3.644 1.00 97.19 94 ILE A N 1
ATOM 770 C CA . ILE A 1 94 ? 2.778 1.486 3.756 1.00 97.19 94 ILE A CA 1
ATOM 771 C C . ILE A 1 94 ? 2.334 2.775 4.443 1.00 97.19 94 ILE A C 1
ATOM 773 O O . ILE A 1 94 ? 1.314 3.353 4.084 1.00 97.19 94 ILE A O 1
ATOM 777 N N . GLU A 1 95 ? 3.100 3.256 5.419 1.00 96.62 95 GLU A N 1
ATOM 778 C CA . GLU A 1 95 ? 2.864 4.585 5.993 1.00 96.62 95 GLU A CA 1
ATOM 779 C C . GLU A 1 95 ? 3.183 5.675 4.967 1.00 96.62 95 GLU A C 1
ATOM 781 O O . GLU A 1 95 ? 4.163 5.556 4.228 1.00 96.62 95 GLU A O 1
ATOM 786 N N . ALA A 1 96 ? 2.407 6.762 4.963 1.00 96.38 96 ALA A N 1
ATOM 787 C CA . ALA A 1 96 ? 2.599 7.875 4.034 1.00 96.38 96 ALA A CA 1
ATOM 788 C C . ALA A 1 96 ? 4.045 8.408 4.030 1.00 96.38 96 ALA A C 1
ATOM 790 O O . ALA A 1 96 ? 4.641 8.568 2.967 1.00 96.38 96 ALA A O 1
ATOM 791 N N . GLN A 1 97 ? 4.662 8.586 5.204 1.00 95.31 97 GLN A N 1
ATOM 792 C CA . GLN A 1 97 ? 6.048 9.063 5.314 1.00 95.31 97 GLN A CA 1
ATOM 793 C C . GLN A 1 97 ? 7.069 8.111 4.670 1.00 95.31 97 GLN A C 1
ATOM 795 O O . GLN A 1 97 ? 8.002 8.552 4.003 1.00 95.31 97 GLN A O 1
ATOM 800 N N . GLU A 1 98 ? 6.906 6.802 4.863 1.00 96.12 98 GLU A N 1
ATOM 801 C CA . GLU A 1 98 ? 7.793 5.792 4.277 1.00 96.12 98 GLU A CA 1
ATOM 802 C C . GLU A 1 98 ? 7.590 5.690 2.761 1.00 96.12 98 GLU A C 1
ATOM 804 O O . GLU A 1 98 ? 8.558 5.601 2.004 1.00 96.12 98 GLU A O 1
ATOM 809 N N . LEU A 1 99 ? 6.335 5.746 2.307 1.00 96.31 99 LEU A N 1
ATOM 810 C CA . LEU A 1 99 ? 6.004 5.779 0.888 1.00 96.31 99 LEU A CA 1
ATOM 811 C C . LEU A 1 99 ? 6.610 7.016 0.213 1.00 96.31 99 LEU A C 1
ATOM 813 O O . LEU A 1 99 ? 7.239 6.889 -0.835 1.00 96.31 99 LEU A O 1
ATOM 817 N N . SER A 1 100 ? 6.470 8.186 0.840 1.00 95.25 100 SER A N 1
ATOM 818 C CA . SER A 1 100 ? 7.015 9.457 0.357 1.00 95.25 100 SER A CA 1
ATOM 819 C C . SER A 1 100 ? 8.539 9.384 0.197 1.00 95.25 100 SER A C 1
ATOM 821 O O . SER A 1 100 ? 9.047 9.587 -0.907 1.00 95.25 100 SER A O 1
ATOM 823 N N . LYS A 1 101 ? 9.256 8.918 1.233 1.00 93.44 101 LYS A N 1
ATOM 824 C CA . LYS A 1 101 ? 10.714 8.683 1.186 1.00 93.44 101 LYS A CA 1
ATOM 825 C C . LYS A 1 101 ? 11.135 7.769 0.035 1.00 93.44 101 LYS A C 1
ATOM 827 O O . LYS A 1 101 ? 12.139 8.017 -0.630 1.00 93.44 101 LYS A O 1
ATOM 832 N N . ARG A 1 102 ? 10.389 6.689 -0.208 1.00 92.56 102 ARG A N 1
ATOM 833 C CA . ARG A 1 102 ? 10.699 5.747 -1.295 1.00 92.56 102 ARG A CA 1
ATOM 834 C C . ARG A 1 102 ? 10.442 6.348 -2.664 1.00 92.56 102 ARG A C 1
ATOM 836 O O . ARG A 1 102 ? 11.245 6.132 -3.566 1.00 92.56 102 ARG A O 1
ATOM 843 N N . ILE A 1 103 ? 9.361 7.106 -2.820 1.00 91.88 103 ILE A N 1
ATOM 844 C CA . ILE A 1 103 ? 9.070 7.836 -4.057 1.00 91.88 103 ILE A CA 1
ATOM 845 C C . ILE A 1 103 ? 10.219 8.784 -4.385 1.00 91.88 103 ILE A C 1
ATOM 847 O O . ILE A 1 103 ? 10.718 8.721 -5.506 1.00 91.88 103 ILE A O 1
ATOM 851 N N . ASP A 1 104 ? 10.685 9.562 -3.407 1.00 90.56 104 ASP A N 1
ATOM 852 C CA . ASP A 1 104 ? 11.820 10.477 -3.579 1.00 90.56 104 ASP A CA 1
ATOM 853 C C . ASP A 1 104 ? 13.100 9.741 -3.998 1.00 90.56 104 ASP A C 1
ATOM 855 O O . ASP A 1 104 ? 13.866 10.231 -4.825 1.00 90.56 104 ASP A O 1
ATOM 859 N N . ALA A 1 105 ? 13.315 8.529 -3.480 1.00 87.50 105 ALA A N 1
ATOM 860 C CA . ALA A 1 105 ? 14.500 7.738 -3.788 1.00 87.50 105 ALA A CA 1
ATOM 861 C C . ALA A 1 105 ? 14.477 7.071 -5.178 1.00 87.50 105 ALA A C 1
ATOM 863 O O . ALA A 1 105 ? 15.541 6.853 -5.760 1.00 87.50 105 ALA A O 1
ATOM 864 N N . VAL A 1 106 ? 13.306 6.671 -5.698 1.00 82.81 106 VAL A N 1
ATOM 865 C CA . VAL A 1 106 ? 13.248 5.737 -6.848 1.00 82.81 106 VAL A CA 1
ATOM 866 C C . VAL A 1 106 ? 12.336 6.153 -7.997 1.00 82.81 106 VAL A C 1
ATOM 868 O O . VAL A 1 106 ? 12.418 5.555 -9.075 1.00 82.81 106 VAL A O 1
ATOM 871 N N . SER A 1 107 ? 11.468 7.145 -7.798 1.00 80.81 107 SER A N 1
ATOM 872 C CA . SER A 1 107 ? 10.425 7.506 -8.759 1.00 80.81 107 SER A CA 1
ATOM 873 C C . SER A 1 107 ? 10.667 8.876 -9.385 1.00 80.81 107 SER A C 1
ATOM 875 O O . SER A 1 107 ? 11.066 9.827 -8.725 1.00 80.81 107 SER A O 1
ATOM 877 N N . LYS A 1 108 ? 10.365 9.002 -10.681 1.00 83.50 108 LYS A N 1
ATOM 878 C CA . LYS A 1 108 ? 10.281 10.313 -11.335 1.00 83.50 108 LYS A CA 1
ATOM 879 C C . LYS A 1 108 ? 8.912 10.923 -11.046 1.00 83.50 108 LYS A C 1
ATOM 881 O O . LYS A 1 108 ? 7.896 10.292 -11.338 1.00 83.50 108 LYS A O 1
ATOM 886 N N . ILE A 1 109 ? 8.896 12.142 -10.516 1.00 86.94 109 ILE A N 1
ATOM 887 C CA . ILE A 1 109 ? 7.668 12.911 -10.305 1.00 86.94 109 ILE A CA 1
ATOM 888 C C . ILE A 1 109 ? 7.300 13.595 -11.627 1.00 86.94 109 ILE A C 1
ATOM 890 O O . ILE A 1 109 ? 8.067 14.385 -12.173 1.00 86.94 109 ILE A O 1
ATOM 894 N N . GLY A 1 110 ? 6.144 13.233 -12.178 1.00 86.94 110 GLY A N 1
ATOM 895 C CA . GLY A 1 110 ? 5.606 13.804 -13.409 1.00 86.94 110 GLY A CA 1
ATOM 896 C C . GLY A 1 110 ? 4.840 15.110 -13.183 1.00 86.94 110 GLY A C 1
ATOM 897 O O . GLY A 1 110 ? 4.725 15.620 -12.067 1.00 86.94 110 GLY A O 1
ATOM 898 N N . LYS A 1 111 ? 4.254 15.642 -14.265 1.00 88.12 111 LYS A N 1
ATOM 899 C CA . LYS A 1 111 ? 3.416 16.852 -14.223 1.00 88.12 111 LYS A CA 1
ATOM 900 C C . LYS A 1 111 ? 2.303 16.710 -13.177 1.00 88.12 111 LYS A C 1
ATOM 902 O O . LYS A 1 111 ? 1.628 15.682 -13.120 1.00 88.12 111 LYS A O 1
ATOM 907 N N . GLY A 1 112 ? 2.104 17.759 -12.377 1.00 87.44 112 GLY A N 1
ATOM 908 C CA . GLY A 1 112 ? 1.077 17.785 -11.334 1.00 87.44 112 GLY A CA 1
ATOM 909 C C . GLY A 1 112 ? 1.351 16.818 -10.181 1.00 87.44 112 GLY A C 1
ATOM 910 O O . GLY A 1 112 ? 0.405 16.301 -9.601 1.00 87.44 112 GLY A O 1
ATOM 911 N N . ASN A 1 113 ? 2.622 16.533 -9.877 1.00 93.00 113 ASN A N 1
ATOM 912 C CA . ASN A 1 113 ? 3.032 15.628 -8.798 1.00 93.00 113 ASN A CA 1
ATOM 913 C C . ASN A 1 113 ? 2.573 14.172 -8.969 1.00 93.00 113 ASN A C 1
ATOM 915 O O . ASN A 1 113 ? 2.506 13.409 -8.004 1.00 93.00 113 ASN A O 1
ATOM 919 N N . ARG A 1 114 ? 2.261 13.770 -10.203 1.00 94.38 114 ARG A N 1
ATOM 920 C CA . ARG A 1 114 ? 1.874 12.399 -10.524 1.00 94.38 114 ARG A CA 1
ATOM 921 C C . ARG A 1 114 ? 3.066 11.456 -10.383 1.00 94.38 114 ARG A C 1
ATOM 923 O O . ARG A 1 114 ? 4.142 11.724 -10.910 1.00 94.38 114 ARG A O 1
ATOM 930 N N . VAL A 1 115 ? 2.831 10.312 -9.758 1.00 94.31 115 VAL A N 1
ATOM 931 C CA . VAL A 1 115 ? 3.798 9.228 -9.604 1.00 94.31 115 VAL A CA 1
ATOM 932 C C . VAL A 1 115 ? 3.174 7.939 -10.129 1.00 94.31 115 VAL A C 1
ATOM 934 O O . VAL A 1 115 ? 2.079 7.551 -9.722 1.00 94.31 115 VAL A O 1
ATOM 937 N N . ASP A 1 116 ? 3.880 7.275 -11.040 1.00 93.75 116 ASP A N 1
ATOM 938 C CA . ASP A 1 116 ? 3.518 5.955 -11.550 1.00 93.75 116 ASP A CA 1
ATOM 939 C C . ASP A 1 116 ? 4.400 4.900 -10.864 1.00 93.75 116 ASP A C 1
ATOM 941 O O . ASP A 1 116 ? 5.613 4.850 -11.083 1.00 93.75 116 ASP A O 1
ATOM 945 N N . LEU A 1 117 ? 3.791 4.060 -10.027 1.00 94.75 117 LEU A N 1
ATOM 946 C CA . LEU A 1 117 ? 4.461 2.942 -9.365 1.00 94.75 117 LEU A CA 1
ATOM 947 C C . LEU A 1 117 ? 4.183 1.656 -10.133 1.00 94.75 117 LEU A C 1
ATOM 949 O O . LEU A 1 117 ? 3.024 1.270 -10.281 1.00 94.75 117 LEU A O 1
ATOM 953 N N . TYR A 1 118 ? 5.240 1.004 -10.617 1.00 93.81 118 TYR A N 1
ATOM 954 C CA . TYR A 1 118 ? 5.155 -0.305 -11.267 1.00 93.81 118 TYR A CA 1
ATOM 955 C C . TYR A 1 118 ? 5.743 -1.340 -10.326 1.00 93.81 118 TYR A C 1
ATOM 957 O O . TYR A 1 118 ? 6.941 -1.291 -10.073 1.00 93.81 118 TYR A O 1
ATOM 965 N N . PHE A 1 119 ? 4.919 -2.237 -9.798 1.00 93.75 119 PHE A N 1
ATOM 966 C CA . PHE A 1 119 ? 5.373 -3.351 -8.979 1.00 93.75 119 PHE A CA 1
ATOM 967 C C . PHE A 1 119 ? 5.407 -4.639 -9.794 1.00 93.75 119 PHE A C 1
ATOM 969 O O . PHE A 1 119 ? 4.531 -4.909 -10.618 1.00 93.75 119 PHE A O 1
ATOM 976 N N . THR A 1 120 ? 6.446 -5.435 -9.581 1.00 91.12 120 THR A N 1
ATOM 977 C CA . THR A 1 120 ? 6.652 -6.717 -10.256 1.00 91.12 120 THR A CA 1
ATOM 978 C C . THR A 1 120 ? 7.275 -7.699 -9.277 1.00 91.12 120 THR A C 1
ATOM 980 O O . THR A 1 120 ? 8.140 -7.312 -8.488 1.00 91.12 120 THR A O 1
ATOM 983 N N . LYS A 1 121 ? 6.839 -8.960 -9.324 1.00 88.88 121 LYS A N 1
ATOM 984 C CA . LYS A 1 121 ? 7.469 -10.042 -8.569 1.00 88.88 121 LYS A CA 1
ATOM 985 C C . LYS A 1 121 ? 8.748 -10.495 -9.274 1.00 88.88 121 LYS A C 1
ATOM 987 O O . LYS A 1 121 ? 8.730 -10.777 -10.470 1.00 88.88 121 LYS A O 1
ATOM 992 N N . VAL A 1 122 ? 9.850 -10.562 -8.536 1.00 86.50 122 VAL A N 1
ATOM 993 C CA . VAL A 1 122 ? 11.142 -11.098 -8.982 1.00 86.50 122 VAL A CA 1
ATOM 994 C C . VAL A 1 122 ? 11.593 -12.115 -7.935 1.00 86.50 122 VAL A C 1
ATOM 996 O O . VAL A 1 122 ? 12.136 -11.746 -6.893 1.00 86.50 122 VAL A O 1
ATOM 999 N N . GLY A 1 123 ? 11.308 -13.397 -8.183 1.00 85.88 123 GLY A N 1
ATOM 1000 C CA . GLY A 1 123 ? 11.359 -14.426 -7.138 1.00 85.88 123 GLY A CA 1
ATOM 1001 C C . GLY A 1 123 ? 10.381 -14.087 -6.008 1.00 85.88 123 GLY A C 1
ATOM 1002 O O . GLY A 1 123 ? 9.248 -13.694 -6.273 1.00 85.88 123 GLY A O 1
ATOM 1003 N N . GLU A 1 124 ? 10.855 -14.148 -4.764 1.00 86.62 124 GLU A N 1
ATOM 1004 C CA . GLU A 1 124 ? 10.086 -13.768 -3.566 1.00 86.62 124 GLU A CA 1
ATOM 1005 C C . GLU A 1 124 ? 10.004 -12.248 -3.340 1.00 86.62 124 GLU A C 1
ATOM 1007 O O . GLU A 1 124 ? 9.370 -11.788 -2.389 1.00 86.62 124 GLU A O 1
ATOM 1012 N N . LYS A 1 125 ? 10.677 -11.441 -4.174 1.00 90.75 125 LYS A N 1
ATOM 1013 C CA . LYS A 1 125 ? 10.727 -9.991 -3.987 1.00 90.75 125 LYS A CA 1
ATOM 1014 C C . LYS A 1 125 ? 9.632 -9.273 -4.763 1.00 90.75 125 LYS A C 1
ATOM 1016 O O . LYS A 1 125 ? 9.418 -9.542 -5.941 1.00 90.75 125 LYS A O 1
ATOM 1021 N N . THR A 1 126 ? 9.049 -8.250 -4.151 1.00 92.56 126 THR A N 1
ATOM 1022 C CA . THR A 1 126 ? 8.188 -7.266 -4.813 1.00 92.56 126 THR A CA 1
ATOM 1023 C C . THR A 1 126 ? 8.989 -6.002 -5.102 1.00 92.56 126 THR A C 1
ATOM 1025 O O . THR A 1 126 ? 9.330 -5.256 -4.184 1.00 92.56 126 THR A O 1
ATOM 1028 N N . ILE A 1 127 ? 9.282 -5.743 -6.377 1.00 92.12 127 ILE A N 1
ATOM 1029 C CA . ILE A 1 127 ? 10.183 -4.668 -6.807 1.00 92.12 127 ILE A CA 1
ATOM 1030 C C . ILE A 1 127 ? 9.429 -3.557 -7.533 1.00 92.12 127 ILE A C 1
ATOM 1032 O O . ILE A 1 127 ? 8.615 -3.822 -8.416 1.00 92.12 127 ILE A O 1
ATOM 1036 N N . GLN A 1 128 ? 9.753 -2.305 -7.202 1.00 91.94 128 GLN A N 1
ATOM 1037 C CA . GLN A 1 128 ? 9.344 -1.125 -7.958 1.00 91.94 128 GLN A CA 1
ATOM 1038 C C . GLN A 1 128 ? 10.262 -0.935 -9.180 1.00 91.94 128 GLN A C 1
ATOM 1040 O O . GLN A 1 128 ? 11.449 -0.614 -9.044 1.00 91.94 128 GLN A O 1
ATOM 1045 N N . THR A 1 129 ? 9.717 -1.138 -10.379 1.00 89.12 129 THR A N 1
ATOM 1046 C CA . THR A 1 129 ? 10.479 -1.255 -11.633 1.00 89.12 129 THR A CA 1
ATOM 1047 C C . THR A 1 129 ? 10.435 -0.017 -12.528 1.00 89.12 129 THR A C 1
ATOM 1049 O O . THR A 1 129 ? 11.182 0.070 -13.507 1.00 89.12 129 THR A O 1
ATOM 1052 N N . ARG A 1 130 ? 9.604 0.987 -12.217 1.00 85.56 130 ARG A N 1
ATOM 1053 C CA . ARG A 1 130 ? 9.531 2.209 -13.032 1.00 85.56 130 ARG A CA 1
ATOM 1054 C C . ARG A 1 130 ? 10.878 2.935 -13.000 1.00 85.56 130 ARG A C 1
ATOM 1056 O O . ARG A 1 130 ? 11.415 3.239 -11.936 1.00 85.56 130 ARG A O 1
ATOM 1063 N N . GLY A 1 131 ? 11.386 3.279 -14.184 1.00 75.94 131 GLY A N 1
ATOM 1064 C CA . GLY A 1 131 ? 12.619 4.057 -14.324 1.00 75.94 131 GLY A CA 1
ATOM 1065 C C . GLY A 1 131 ? 13.903 3.264 -14.073 1.00 75.94 131 GLY A C 1
ATOM 1066 O O . GLY A 1 131 ? 14.945 3.885 -13.881 1.00 75.94 131 GLY A O 1
ATOM 1067 N N . LEU A 1 132 ? 13.840 1.926 -14.088 1.00 73.19 132 LEU A N 1
ATOM 1068 C CA . LEU A 1 132 ? 15.017 1.062 -14.171 1.00 73.19 132 LEU A CA 1
ATOM 1069 C C . LEU A 1 132 ? 15.689 1.219 -15.548 1.00 73.19 132 LEU A C 1
ATOM 1071 O O . LEU A 1 132 ? 15.473 0.417 -16.449 1.00 73.19 132 LEU A O 1
ATOM 1075 N N . ASN A 1 133 ? 16.509 2.256 -15.714 1.00 55.75 133 ASN A N 1
ATOM 1076 C CA . ASN A 1 133 ? 17.574 2.241 -16.714 1.00 55.75 133 ASN A CA 1
ATOM 1077 C C . ASN A 1 133 ? 18.827 1.688 -16.023 1.00 55.75 133 ASN A C 1
ATOM 1079 O O . ASN A 1 133 ? 19.082 2.011 -14.864 1.00 55.75 133 ASN A O 1
ATOM 1083 N N . GLN A 1 134 ? 19.542 0.796 -16.711 1.00 47.03 134 GLN A N 1
ATOM 1084 C CA . GLN A 1 134 ? 20.698 0.054 -16.202 1.00 47.03 134 GLN A CA 1
ATOM 1085 C C . GLN A 1 134 ? 21.677 0.990 -15.475 1.00 47.03 134 GLN A C 1
ATOM 1087 O O . GLN A 1 134 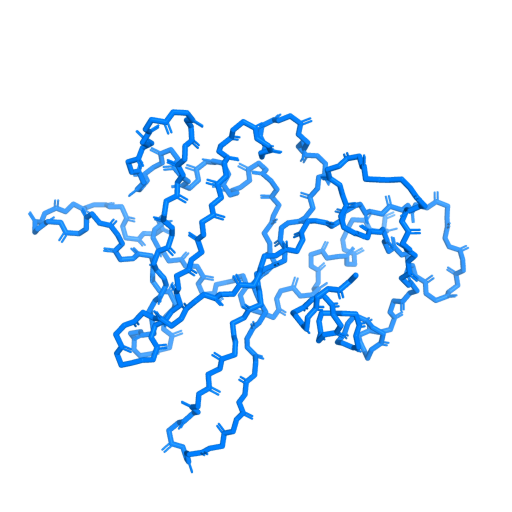? 22.041 2.021 -16.030 1.00 47.03 134 GLN A O 1
ATOM 1092 N N . LEU A 1 135 ? 22.102 0.591 -14.268 1.00 51.56 135 LEU A N 1
ATOM 1093 C CA . LEU A 1 135 ? 22.823 1.360 -13.235 1.00 51.56 135 LEU A CA 1
ATOM 1094 C C . LEU A 1 135 ? 21.882 2.116 -12.279 1.00 51.56 135 LEU A C 1
ATOM 1096 O O . LEU A 1 135 ? 21.454 3.219 -12.591 1.00 51.56 135 LEU A O 1
ATOM 1100 N N . ASN A 1 136 ? 21.598 1.558 -11.085 1.00 52.41 136 ASN A N 1
ATOM 1101 C CA . ASN A 1 136 ? 21.757 2.288 -9.808 1.00 52.41 136 ASN A CA 1
ATOM 1102 C C . ASN A 1 136 ? 21.290 1.531 -8.542 1.00 52.41 136 ASN A C 1
ATOM 1104 O O . ASN A 1 136 ? 20.109 1.243 -8.366 1.00 52.41 136 ASN A O 1
ATOM 1108 N N . LYS A 1 137 ? 22.266 1.324 -7.643 1.00 51.56 137 LYS A N 1
ATOM 1109 C CA . LYS A 1 137 ? 22.386 1.495 -6.168 1.00 51.56 137 LYS A CA 1
ATOM 1110 C C . LYS A 1 137 ? 21.173 1.663 -5.218 1.00 51.56 137 LYS A C 1
ATOM 1112 O O . LYS A 1 137 ? 21.397 1.662 -4.014 1.00 51.56 137 LYS A O 1
ATOM 1117 N N . ALA A 1 138 ? 19.925 1.782 -5.667 1.00 64.50 138 ALA A N 1
ATOM 1118 C CA . ALA A 1 138 ? 18.753 1.983 -4.796 1.00 64.50 138 ALA A CA 1
ATOM 1119 C C . ALA A 1 138 ? 17.911 0.706 -4.609 1.00 64.50 138 ALA A C 1
ATOM 1121 O O . ALA A 1 138 ? 16.692 0.775 -4.449 1.00 64.50 138 ALA A O 1
ATOM 1122 N N . GLU A 1 139 ? 18.545 -0.468 -4.662 1.00 72.31 139 GLU A N 1
ATOM 1123 C CA . GLU A 1 139 ? 17.864 -1.769 -4.640 1.00 72.31 139 GLU A CA 1
ATOM 1124 C C . GLU A 1 139 ? 16.945 -1.921 -3.416 1.00 72.31 139 GLU A C 1
ATOM 1126 O O . GLU A 1 139 ? 15.793 -2.329 -3.544 1.00 72.31 139 GLU A O 1
ATOM 1131 N N . THR A 1 140 ? 17.394 -1.462 -2.245 1.00 79.06 140 THR A N 1
ATOM 1132 C CA . THR A 1 140 ? 16.620 -1.505 -0.993 1.00 79.06 140 THR A CA 1
ATOM 1133 C C . THR A 1 140 ? 15.401 -0.580 -0.992 1.00 79.06 140 THR A C 1
ATOM 1135 O O . THR A 1 140 ? 14.354 -0.936 -0.449 1.00 79.06 140 THR A O 1
ATOM 1138 N N . ALA A 1 141 ? 15.498 0.599 -1.612 1.00 85.06 141 ALA A N 1
ATOM 1139 C CA . ALA A 1 141 ? 14.381 1.539 -1.720 1.00 85.06 141 ALA A CA 1
ATOM 1140 C C . ALA A 1 141 ? 13.329 1.072 -2.742 1.00 85.06 141 ALA A C 1
ATOM 1142 O O . ALA A 1 141 ? 12.151 1.421 -2.624 1.00 85.06 141 ALA A O 1
ATOM 1143 N N . ARG A 1 142 ? 13.742 0.246 -3.713 1.00 90.00 142 ARG A N 1
ATOM 1144 C CA . ARG A 1 142 ? 12.866 -0.397 -4.703 1.00 90.00 142 ARG A CA 1
ATOM 1145 C C . ARG A 1 142 ? 12.245 -1.698 -4.212 1.00 90.00 142 ARG A C 1
ATOM 1147 O O . ARG A 1 142 ? 11.285 -2.145 -4.827 1.00 90.00 142 ARG A O 1
ATOM 1154 N N . ASP A 1 143 ? 12.759 -2.288 -3.138 1.00 92.88 143 ASP A N 1
ATOM 1155 C CA . ASP A 1 143 ? 12.208 -3.501 -2.539 1.00 92.88 143 ASP A CA 1
ATOM 1156 C C . ASP A 1 143 ? 11.045 -3.167 -1.593 1.00 92.88 143 ASP A C 1
ATOM 1158 O O . ASP A 1 143 ? 11.226 -2.545 -0.542 1.00 92.88 143 ASP A O 1
ATOM 1162 N N . PHE A 1 144 ? 9.841 -3.576 -1.987 1.00 95.31 144 PHE A N 1
ATOM 1163 C CA . PHE A 1 144 ? 8.588 -3.381 -1.261 1.00 95.31 144 PHE A CA 1
ATOM 1164 C C . PHE A 1 144 ? 8.056 -4.678 -0.633 1.00 95.31 144 PHE A C 1
ATOM 1166 O O . PHE A 1 144 ? 6.958 -4.681 -0.078 1.00 95.31 144 PHE A O 1
ATOM 1173 N N . SER A 1 145 ? 8.827 -5.767 -0.664 1.00 95.69 145 SER A N 1
ATOM 1174 C CA . SER A 1 145 ? 8.393 -7.097 -0.206 1.00 95.69 145 SER A CA 1
ATOM 1175 C C . SER A 1 145 ? 7.891 -7.073 1.235 1.00 95.69 145 SER A C 1
ATOM 1177 O O . SER A 1 145 ? 6.848 -7.637 1.547 1.00 95.69 145 SER A O 1
ATOM 1179 N N . ARG A 1 146 ? 8.568 -6.313 2.107 1.00 95.88 146 ARG A N 1
ATOM 1180 C CA . ARG A 1 146 ? 8.207 -6.184 3.530 1.00 95.88 146 ARG A CA 1
ATOM 1181 C C . ARG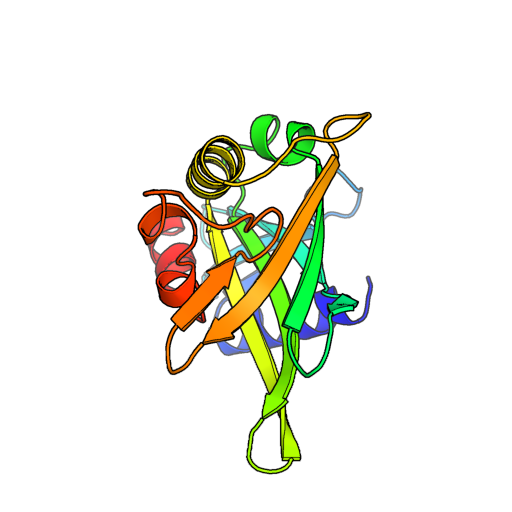 A 1 146 ? 6.835 -5.554 3.797 1.00 95.88 146 ARG A C 1
ATOM 1183 O O . ARG A 1 146 ? 6.386 -5.569 4.939 1.00 95.88 146 ARG A O 1
ATOM 1190 N N . PHE A 1 147 ? 6.222 -4.928 2.794 1.00 96.75 147 PHE A N 1
ATOM 1191 C CA . PHE A 1 147 ? 4.919 -4.278 2.925 1.00 96.75 147 PHE A CA 1
ATOM 1192 C C . PHE A 1 147 ? 3.760 -5.184 2.512 1.00 96.75 147 PHE A C 1
ATOM 1194 O O . PHE A 1 147 ? 2.618 -4.877 2.853 1.00 96.75 147 PHE A O 1
ATOM 1201 N N . ILE A 1 148 ? 4.045 -6.288 1.812 1.00 95.94 148 ILE A N 1
ATOM 1202 C CA . ILE A 1 148 ? 3.048 -7.291 1.435 1.00 95.94 148 ILE A CA 1
ATOM 1203 C C . ILE A 1 148 ? 2.485 -7.925 2.708 1.00 95.94 148 ILE A C 1
ATOM 1205 O O . ILE A 1 148 ? 3.238 -8.411 3.550 1.00 95.94 148 ILE A O 1
ATOM 1209 N N . GLY A 1 149 ? 1.163 -7.874 2.872 1.00 95.44 149 GLY A N 1
ATOM 1210 C CA . GLY A 1 149 ? 0.460 -8.443 4.022 1.00 95.44 149 GLY A CA 1
ATOM 1211 C C . GLY A 1 149 ? 0.903 -7.864 5.369 1.00 95.44 149 GLY A C 1
ATOM 1212 O O . GLY A 1 149 ? 0.767 -8.525 6.397 1.00 95.44 149 GLY A O 1
ATOM 1213 N N . ASN A 1 150 ? 1.462 -6.646 5.403 1.00 95.19 150 ASN A N 1
ATOM 1214 C CA . ASN A 1 150 ? 1.999 -6.030 6.621 1.00 95.19 150 ASN A CA 1
ATOM 1215 C C . ASN A 1 150 ? 0.891 -5.486 7.550 1.00 95.19 150 ASN A C 1
ATOM 1217 O O . ASN A 1 150 ? 0.944 -4.349 8.018 1.00 95.19 150 ASN A O 1
ATOM 1221 N N . TRP A 1 151 ? -0.116 -6.307 7.852 1.00 92.75 151 TRP A N 1
ATOM 1222 C CA . TRP A 1 151 ? -1.271 -5.965 8.688 1.00 92.75 151 TRP A CA 1
ATOM 1223 C C . TRP A 1 151 ? -0.885 -5.594 10.124 1.00 92.75 151 TRP A C 1
ATOM 1225 O O . TRP A 1 151 ? -1.561 -4.801 10.772 1.00 92.75 151 TRP A O 1
ATOM 1235 N N . LYS A 1 152 ? 0.266 -6.063 10.621 1.00 90.38 152 LYS A N 1
ATOM 1236 C CA . LYS A 1 152 ? 0.814 -5.628 11.919 1.00 90.38 152 LYS A CA 1
ATOM 1237 C C . LYS A 1 152 ? 1.081 -4.117 11.994 1.00 90.38 152 LYS A C 1
ATOM 1239 O O . LYS A 1 152 ? 1.102 -3.566 13.093 1.00 90.38 152 LYS A O 1
ATOM 1244 N N . LEU A 1 153 ? 1.265 -3.441 10.852 1.00 90.94 153 LEU A N 1
ATOM 1245 C CA . LEU A 1 153 ? 1.395 -1.982 10.796 1.00 90.94 153 LEU A CA 1
ATOM 1246 C C . LEU A 1 153 ? 0.166 -1.296 11.395 1.00 90.94 153 LEU A C 1
ATOM 1248 O O . LEU A 1 153 ? 0.289 -0.348 12.168 1.00 90.94 153 LEU A O 1
ATOM 1252 N N . ILE A 1 154 ? -1.009 -1.820 11.059 1.00 84.94 154 ILE A N 1
ATOM 1253 C CA . ILE A 1 154 ? -2.285 -1.341 11.564 1.00 84.94 154 ILE A CA 1
ATOM 1254 C C . ILE A 1 154 ? -2.351 -1.527 13.086 1.00 84.94 154 ILE A C 1
ATOM 1256 O O . ILE A 1 154 ? -2.632 -0.571 13.808 1.00 84.94 154 ILE A O 1
ATOM 1260 N N . ALA A 1 155 ? -2.038 -2.727 13.585 1.00 81.81 155 ALA A N 1
ATOM 1261 C CA . ALA A 1 155 ? -2.077 -3.016 15.019 1.00 81.81 155 ALA A CA 1
ATOM 1262 C C . ALA A 1 155 ? -1.171 -2.064 15.821 1.00 81.81 155 ALA A C 1
ATOM 1264 O O . ALA A 1 155 ? -1.588 -1.533 16.848 1.00 81.81 155 ALA A O 1
ATOM 1265 N N . LYS A 1 156 ? 0.029 -1.766 15.303 1.00 87.44 156 LYS A N 1
ATOM 1266 C CA . LYS A 1 156 ? 0.971 -0.813 15.910 1.00 87.44 156 LYS A CA 1
ATOM 1267 C C . LYS A 1 156 ? 0.422 0.618 15.991 1.00 87.44 156 LYS A C 1
ATOM 1269 O O . LYS A 1 156 ? 0.760 1.348 16.914 1.00 87.44 156 LYS A O 1
ATOM 1274 N N . ARG A 1 157 ? -0.396 1.053 15.028 1.00 85.62 157 ARG A N 1
ATOM 1275 C CA . ARG A 1 157 ? -1.023 2.388 15.063 1.00 85.62 157 ARG A CA 1
ATOM 1276 C C . ARG A 1 157 ? -2.183 2.472 16.060 1.00 85.62 157 ARG A C 1
ATOM 1278 O O . ARG A 1 157 ? -2.525 3.571 16.494 1.00 85.62 157 ARG A O 1
ATOM 1285 N N . LEU A 1 158 ? -2.784 1.333 16.403 1.00 83.25 158 LEU A N 1
ATOM 1286 C CA . LEU A 1 158 ? -3.913 1.250 17.331 1.00 83.25 158 LEU A CA 1
ATOM 1287 C C . LEU A 1 158 ? -3.498 1.022 18.791 1.00 83.25 158 LEU A C 1
ATOM 1289 O O . LEU A 1 158 ? -4.273 1.389 19.674 1.00 83.25 158 LEU A O 1
ATOM 1293 N N . SER A 1 159 ? -2.306 0.470 19.054 1.00 79.12 159 SER A N 1
ATOM 1294 C CA . SER A 1 159 ? -1.689 0.471 20.394 1.00 79.12 159 SER A CA 1
ATOM 1295 C C . SER A 1 159 ? -1.363 1.895 20.835 1.00 79.12 159 SER A C 1
ATOM 1297 O O . SER A 1 159 ? -1.815 2.326 21.917 1.00 79.12 159 SER A O 1
#

Radius of gyration: 15.68 Å; chains: 1; bounding box: 43×40×39 Å

pLDDT: mean 88.22, std 9.62, range [47.03, 97.81]

Sequence (159 aa):
MNTHELIAFDELEKQGFSVFFPRQDRGTDCVFTTKKLGRKFVPIQIKGSKKHGSGGAWFVIYKTKIDESPEQIWLFVWPEVNQKGEFETLFLLIEAQELSKRIDAVSKIGKGNRVDLYFTKVGEKTIQTRGLNQLNKAETARDFSRFIGNWKLIAKRLS